Protein AF-A0A2A2M222-F1 (afdb_monomer)

Solvent-accessible surface area (backbone atoms only — not comparable to full-atom values): 6888 Å² total; per-residue (Å²): 108,76,65,62,52,33,61,77,63,64,26,40,27,32,36,41,32,39,72,34,93,83,51,55,38,73,82,48,74,66,53,53,52,48,50,52,54,48,42,54,53,27,59,75,68,68,24,42,71,71,37,43,35,30,34,7,88,94,40,74,31,51,35,39,84,71,68,67,57,89,76,86,79,80,90,63,65,74,63,64,60,58,56,49,70,72,72,60,84,80,72,83,82,71,74,44,72,48,70,35,62,68,84,84,76,82,87,84,73,76,87,129

Secondary structure (DSSP, 8-state):
-HHHHHHHTT-SEEEEEEE-TTS--PPPHHHHHHHHHHHHHHHHTT-EEEEEEEEETTEEEETTTTT----S---S-HHHHHHHHHH-TT--SS-EEEEE------SS----

Organism: NCBI:txid2018661

Sequence (112 aa):
MVIAGALAHDAAALILGHGHPSGDATPSPADLAYTRALARVCAAVEVELLDHLILAGDRITSLRALGMVFNEAASVAPDCVRHFVRHRQRLMTKKLVQILHPCVGQADQLPN

pLDDT: mean 72.21, std 19.33, range [33.12, 93.25]

Foldseek 3Di:
DQVVVLVVVVFQEKEKEDEDQVLDQDDDPVNLVVLVVVCVVCVVVNYYHPWYWYHRPPDIDTCVVVVSHDDPDDLDDPVVVVVVVVPPPDDPDDMDMDGHHRPPDPPPDDDD

Structure (mmCIF, N/CA/C/O backbone):
data_AF-A0A2A2M222-F1
#
_entry.id   AF-A0A2A2M222-F1
#
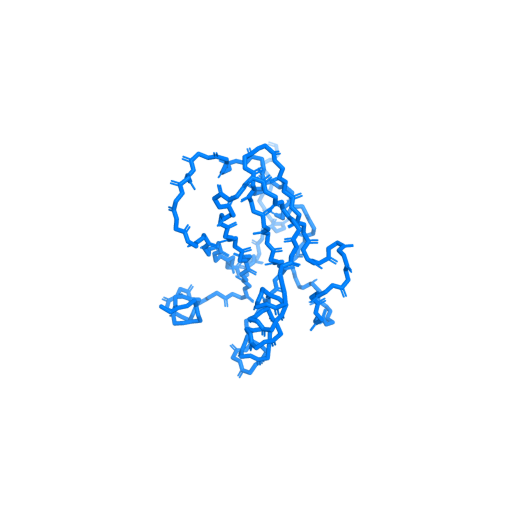loop_
_atom_site.group_PDB
_atom_site.id
_atom_site.type_symbol
_atom_site.label_atom_id
_atom_site.label_alt_id
_atom_site.label_comp_id
_atom_site.label_asym_id
_atom_site.label_entity_id
_atom_site.label_seq_id
_atom_site.pdbx_PDB_ins_code
_atom_site.Cartn_x
_atom_site.Cartn_y
_atom_site.Cartn_z
_atom_site.occupancy
_atom_site.B_iso_or_equiv
_atom_site.auth_seq_id
_atom_site.auth_comp_id
_atom_site.auth_asym_id
_atom_site.auth_atom_id
_atom_site.pdbx_PDB_model_num
ATOM 1 N N . MET A 1 1 ? 6.449 9.179 9.295 1.00 65.06 1 MET A N 1
ATOM 2 C CA . MET A 1 1 ? 6.346 7.707 9.435 1.00 65.06 1 MET A CA 1
ATOM 3 C C . MET A 1 1 ? 4.925 7.297 9.059 1.00 65.06 1 MET A C 1
ATOM 5 O O . MET A 1 1 ? 4.022 7.995 9.491 1.00 65.06 1 MET A O 1
ATOM 9 N N . VAL A 1 2 ? 4.718 6.247 8.248 1.00 83.12 2 VAL A N 1
ATOM 10 C CA . VAL A 1 2 ? 3.388 5.890 7.687 1.00 83.12 2 VAL A CA 1
ATOM 11 C C . VAL A 1 2 ? 2.345 5.642 8.786 1.00 83.12 2 VAL A C 1
ATOM 13 O O . VAL A 1 2 ? 1.304 6.287 8.791 1.00 83.12 2 VAL A O 1
ATOM 16 N N . ILE A 1 3 ? 2.671 4.793 9.764 1.00 85.06 3 ILE A N 1
ATOM 17 C CA . ILE A 1 3 ? 1.758 4.419 10.859 1.00 85.06 3 ILE A CA 1
ATOM 18 C C . ILE A 1 3 ? 1.427 5.595 11.779 1.00 85.06 3 ILE A C 1
ATOM 20 O O . ILE A 1 3 ? 0.273 5.781 12.136 1.00 85.06 3 ILE A O 1
ATOM 24 N N . ALA A 1 4 ? 2.412 6.432 12.118 1.00 84.62 4 ALA A N 1
ATOM 25 C CA . ALA A 1 4 ? 2.161 7.611 12.949 1.00 84.62 4 ALA A CA 1
ATOM 26 C C . ALA A 1 4 ? 1.152 8.569 12.296 1.00 84.62 4 ALA A C 1
ATOM 28 O O . ALA A 1 4 ? 0.339 9.160 12.994 1.00 84.62 4 ALA A O 1
ATOM 29 N N . GLY A 1 5 ? 1.184 8.692 10.962 1.00 83.94 5 GLY A N 1
ATOM 30 C CA . GLY A 1 5 ? 0.176 9.447 10.220 1.00 83.94 5 GLY A CA 1
ATOM 31 C C . GLY A 1 5 ? -1.204 8.800 10.311 1.00 83.94 5 GLY A C 1
ATOM 32 O O . GLY A 1 5 ? -2.167 9.492 10.604 1.00 83.94 5 GLY A O 1
ATOM 33 N N . ALA A 1 6 ? -1.295 7.481 10.120 1.00 81.75 6 ALA A N 1
ATOM 34 C CA . ALA A 1 6 ? -2.558 6.751 10.240 1.00 81.75 6 ALA A CA 1
ATOM 35 C C . ALA A 1 6 ? -3.203 6.942 11.625 1.00 81.75 6 ALA A C 1
ATOM 37 O O . ALA A 1 6 ? -4.361 7.333 11.711 1.00 81.75 6 ALA A O 1
ATOM 38 N N . LEU A 1 7 ? -2.428 6.774 12.699 1.00 82.56 7 LEU A N 1
ATOM 39 C CA . LEU A 1 7 ? -2.914 6.949 14.071 1.00 82.56 7 LEU A CA 1
ATOM 40 C C . LEU A 1 7 ? -3.294 8.399 14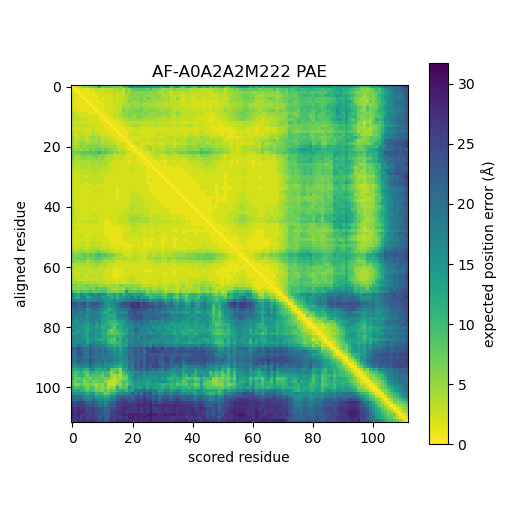.389 1.00 82.56 7 LEU A C 1
ATOM 42 O O . LEU A 1 7 ? -4.317 8.640 15.017 1.00 82.56 7 LEU A O 1
ATOM 46 N N . ALA A 1 8 ? -2.508 9.379 13.929 1.00 81.50 8 ALA A N 1
ATOM 47 C CA . ALA A 1 8 ? -2.810 10.797 14.145 1.00 81.50 8 ALA A CA 1
ATOM 48 C C . ALA A 1 8 ? -4.120 11.253 13.479 1.00 81.50 8 ALA A C 1
ATOM 50 O O . ALA A 1 8 ? -4.654 12.302 13.832 1.00 81.50 8 ALA A O 1
ATOM 51 N N . HIS A 1 9 ? -4.613 10.483 12.511 1.00 79.31 9 HIS A N 1
ATOM 52 C CA . HIS A 1 9 ? -5.860 10.737 11.805 1.00 79.31 9 HIS A CA 1
ATOM 53 C C . HIS A 1 9 ? -6.978 9.763 12.191 1.00 79.31 9 HIS A C 1
ATOM 55 O O . HIS A 1 9 ? -8.012 9.797 11.547 1.00 79.31 9 HIS A O 1
ATOM 61 N N . ASP A 1 10 ? -6.810 8.908 13.206 1.00 79.00 10 ASP A N 1
ATOM 62 C CA . ASP A 1 10 ? -7.826 7.905 13.573 1.00 79.00 10 ASP A CA 1
ATOM 63 C C . ASP A 1 10 ? -8.242 7.024 12.371 1.00 79.00 10 ASP A C 1
ATOM 65 O O . ASP A 1 10 ? -9.413 6.769 12.080 1.00 79.00 10 ASP A O 1
ATOM 69 N N . ALA A 1 11 ? -7.245 6.629 11.575 1.00 77.06 11 ALA A N 1
ATOM 70 C CA . ALA A 1 11 ? -7.444 5.814 10.387 1.00 77.06 11 ALA A CA 1
ATOM 71 C C . ALA A 1 11 ? -7.941 4.416 10.765 1.00 77.06 11 ALA A C 1
ATOM 73 O O . ALA A 1 11 ? -7.259 3.718 11.505 1.00 77.06 11 ALA A O 1
ATOM 74 N N . ALA A 1 12 ? -9.025 3.942 10.151 1.00 79.06 12 ALA A N 1
ATOM 75 C CA . ALA A 1 12 ? -9.347 2.511 10.193 1.00 79.06 12 ALA A CA 1
ATOM 76 C C . ALA A 1 12 ? -8.545 1.724 9.152 1.00 79.06 12 ALA A C 1
ATOM 78 O O . ALA A 1 12 ? -8.292 0.535 9.318 1.00 79.06 12 ALA A O 1
ATOM 79 N N . ALA A 1 13 ? -8.142 2.375 8.057 1.00 82.69 13 ALA A N 1
ATOM 80 C CA . ALA A 1 13 ? -7.432 1.714 6.977 1.00 82.69 13 ALA A CA 1
ATOM 81 C C . ALA A 1 13 ? -6.513 2.669 6.204 1.00 82.69 13 ALA A C 1
ATOM 83 O O . ALA A 1 13 ? -6.668 3.892 6.241 1.00 82.69 13 ALA A O 1
ATOM 84 N N . LEU A 1 14 ? -5.555 2.117 5.458 1.00 83.44 14 LEU A N 1
ATOM 85 C CA . LEU A 1 14 ? -4.691 2.882 4.566 1.00 83.44 14 LEU A CA 1
ATOM 86 C C . LEU A 1 14 ? -4.346 2.140 3.273 1.00 83.44 14 LEU A C 1
ATOM 88 O O . LEU A 1 14 ? -4.223 0.916 3.237 1.00 83.44 14 LEU A O 1
ATOM 92 N N . ILE A 1 15 ? -4.124 2.917 2.214 1.00 85.94 15 ILE A N 1
ATOM 93 C CA . ILE A 1 15 ? -3.477 2.474 0.976 1.00 85.94 15 ILE A CA 1
ATOM 94 C C . ILE A 1 15 ? -2.100 3.126 0.918 1.00 85.94 15 ILE A C 1
ATOM 96 O O . ILE A 1 15 ? -1.971 4.351 1.023 1.00 85.94 15 ILE A O 1
ATOM 100 N N . LEU A 1 16 ? -1.070 2.309 0.733 1.00 87.69 16 LEU A N 1
ATOM 101 C CA . LEU A 1 16 ? 0.286 2.773 0.494 1.00 87.69 16 LEU A CA 1
ATOM 102 C C . LEU A 1 16 ? 0.520 2.897 -1.011 1.00 87.69 16 LEU A C 1
ATOM 104 O O . LEU A 1 16 ? 0.180 2.004 -1.771 1.00 87.69 16 LEU A O 1
ATOM 108 N N . GLY A 1 17 ? 1.146 3.979 -1.447 1.00 88.00 17 GLY A N 1
ATOM 109 C CA . GLY A 1 17 ? 1.640 4.146 -2.803 1.00 88.00 17 GLY A CA 1
ATOM 110 C C . GLY A 1 17 ? 3.072 4.655 -2.790 1.00 88.00 17 GLY A C 1
ATOM 111 O O . GLY A 1 17 ? 3.404 5.564 -2.025 1.00 88.00 17 GLY A O 1
ATOM 112 N N . HIS A 1 18 ? 3.937 4.127 -3.646 1.00 87.06 18 HIS A N 1
ATOM 113 C CA . HIS A 1 18 ? 5.224 4.761 -3.920 1.00 87.06 18 HIS A CA 1
ATOM 114 C C . HIS A 1 18 ? 5.501 4.842 -5.417 1.00 87.06 18 HIS A C 1
ATOM 116 O O . HIS A 1 18 ? 4.899 4.131 -6.214 1.00 87.06 18 HIS A O 1
ATOM 122 N N . GLY A 1 19 ? 6.393 5.754 -5.796 1.00 83.69 19 GLY A N 1
ATOM 123 C CA . GLY A 1 19 ? 6.842 5.891 -7.175 1.00 83.69 19 GLY A CA 1
ATOM 124 C C . GLY A 1 19 ? 8.131 5.112 -7.406 1.00 83.69 19 GLY A C 1
ATOM 125 O O . GLY A 1 19 ? 9.054 5.241 -6.603 1.00 83.69 19 GLY A O 1
ATOM 126 N N . HIS A 1 20 ? 8.207 4.373 -8.509 1.00 86.50 20 HIS A N 1
ATOM 127 C CA . HIS A 1 20 ? 9.435 3.812 -9.062 1.00 86.50 20 HIS A CA 1
ATOM 128 C C . HIS A 1 20 ? 9.974 4.751 -10.153 1.00 86.50 20 HIS A C 1
ATOM 130 O O . HIS A 1 20 ? 9.424 4.787 -11.256 1.00 86.50 20 HIS A O 1
ATOM 136 N N . PRO A 1 21 ? 11.057 5.514 -9.889 1.00 80.62 21 PRO A N 1
ATOM 137 C CA . PRO A 1 21 ? 11.656 6.401 -10.889 1.00 80.62 21 PRO A CA 1
ATOM 138 C C . PRO A 1 21 ? 12.218 5.655 -12.106 1.00 80.62 21 PRO A C 1
ATOM 140 O O . PRO A 1 21 ? 12.447 6.271 -13.140 1.00 80.62 21 PRO A O 1
ATOM 143 N N . SER A 1 22 ? 12.438 4.341 -11.985 1.00 84.06 22 SER A N 1
ATOM 144 C CA . SER A 1 22 ? 12.910 3.464 -13.062 1.00 84.06 22 SER A CA 1
ATOM 145 C C . SER A 1 22 ? 11.904 3.287 -14.202 1.00 84.06 22 SER A C 1
ATOM 147 O O . SER A 1 22 ? 12.295 2.839 -15.274 1.00 84.06 22 SER A O 1
ATOM 149 N N . GLY A 1 23 ? 10.620 3.590 -13.980 1.00 82.94 23 GLY A N 1
ATOM 150 C CA . GLY A 1 23 ? 9.553 3.300 -14.944 1.00 82.94 23 GLY A CA 1
ATOM 151 C C . GLY A 1 23 ? 9.074 1.840 -14.941 1.00 82.94 23 GLY A C 1
ATOM 152 O O . GLY A 1 23 ? 8.129 1.514 -15.654 1.00 82.94 23 GLY A O 1
ATOM 153 N N . ASP A 1 24 ? 9.658 0.977 -14.103 1.00 87.88 24 ASP A N 1
ATOM 154 C CA . ASP A 1 24 ? 9.209 -0.403 -13.898 1.00 87.88 24 ASP A CA 1
ATOM 155 C C . ASP A 1 24 ? 8.334 -0.505 -12.640 1.00 87.88 24 ASP A C 1
ATOM 157 O O . ASP A 1 24 ? 8.781 -0.187 -11.539 1.00 87.88 24 ASP A O 1
ATOM 161 N N . ALA A 1 25 ? 7.090 -0.963 -12.798 1.00 89.00 25 ALA A N 1
ATOM 162 C CA . ALA A 1 25 ? 6.144 -1.155 -11.698 1.00 89.00 25 ALA A CA 1
ATOM 163 C C . ALA A 1 25 ? 6.277 -2.532 -11.013 1.00 89.00 25 ALA A C 1
ATOM 165 O O . ALA A 1 25 ? 5.421 -2.904 -10.209 1.00 89.00 25 ALA A O 1
ATOM 166 N N . THR A 1 26 ? 7.306 -3.318 -11.336 1.00 92.44 26 THR A N 1
ATOM 167 C CA . THR A 1 26 ? 7.565 -4.616 -10.703 1.00 92.44 26 THR A CA 1
ATOM 168 C C . THR A 1 26 ? 8.003 -4.424 -9.245 1.00 92.44 26 THR A C 1
ATOM 170 O O . THR A 1 26 ? 8.928 -3.649 -8.989 1.00 92.44 26 THR A O 1
ATOM 173 N N . PRO A 1 27 ? 7.387 -5.123 -8.272 1.00 92.44 27 PRO A N 1
ATOM 174 C CA . PRO A 1 27 ? 7.798 -5.044 -6.875 1.00 92.44 27 PRO A CA 1
ATOM 175 C C . PRO A 1 27 ? 9.203 -5.591 -6.659 1.00 92.44 27 PRO A C 1
ATOM 177 O O . PRO A 1 27 ? 9.509 -6.729 -7.019 1.00 92.44 27 PRO A O 1
ATOM 180 N N . SER A 1 28 ? 10.045 -4.804 -5.995 1.00 92.62 28 SER A N 1
ATOM 181 C CA . SER A 1 28 ? 11.354 -5.251 -5.537 1.00 92.62 28 SER A CA 1
ATOM 182 C C . SER A 1 28 ? 11.240 -6.086 -4.252 1.00 92.62 28 SER A C 1
ATOM 184 O O . SER A 1 28 ? 10.263 -5.975 -3.500 1.00 92.62 28 SER A O 1
ATOM 186 N N . PRO A 1 29 ? 12.269 -6.883 -3.906 1.00 93.25 29 PRO A N 1
ATOM 187 C CA . PRO A 1 29 ? 12.315 -7.580 -2.621 1.00 93.25 29 PRO A CA 1
ATOM 188 C C . PRO A 1 29 ? 12.191 -6.642 -1.409 1.00 93.25 29 PRO A C 1
ATOM 190 O O . PRO A 1 29 ? 11.609 -7.024 -0.391 1.00 93.25 29 PRO A O 1
ATOM 193 N N . ALA A 1 30 ? 12.701 -5.410 -1.520 1.00 91.94 30 ALA A N 1
ATOM 194 C CA . ALA A 1 30 ? 12.587 -4.397 -0.476 1.00 91.94 30 ALA A CA 1
ATOM 195 C C . ALA A 1 30 ? 11.135 -3.926 -0.300 1.00 91.94 30 ALA A C 1
ATOM 197 O O . ALA A 1 30 ? 10.688 -3.754 0.835 1.00 91.94 30 ALA A O 1
ATOM 198 N N . ASP A 1 31 ? 10.378 -3.801 -1.392 1.00 91.88 31 ASP A N 1
ATOM 199 C CA . ASP A 1 31 ? 8.962 -3.424 -1.348 1.00 91.88 31 ASP A CA 1
ATOM 200 C C . ASP A 1 31 ? 8.140 -4.507 -0.663 1.00 91.88 31 ASP A C 1
ATOM 202 O O . ASP A 1 31 ? 7.321 -4.209 0.206 1.00 91.88 31 ASP A O 1
ATOM 206 N N . LEU A 1 32 ? 8.408 -5.778 -0.974 1.00 92.19 32 LEU A N 1
ATOM 207 C CA . LEU A 1 32 ? 7.748 -6.918 -0.333 1.00 92.19 32 LEU A CA 1
ATOM 208 C C . LEU A 1 32 ? 8.072 -6.997 1.161 1.00 92.19 32 LEU A C 1
ATOM 210 O O . LEU A 1 32 ? 7.170 -7.172 1.983 1.00 92.19 32 LEU A O 1
ATOM 214 N N . ALA A 1 33 ? 9.347 -6.844 1.528 1.00 92.50 33 ALA A N 1
ATOM 215 C CA . ALA A 1 33 ? 9.769 -6.827 2.924 1.00 92.50 33 ALA A CA 1
ATOM 216 C C . ALA A 1 33 ? 9.109 -5.672 3.692 1.00 92.50 33 ALA A C 1
ATOM 218 O O . ALA A 1 33 ? 8.572 -5.880 4.782 1.00 92.50 33 ALA A O 1
ATOM 219 N N . TYR A 1 34 ? 9.077 -4.479 3.092 1.00 92.06 34 TYR A N 1
ATOM 220 C CA . TYR A 1 34 ? 8.432 -3.306 3.670 1.00 92.06 34 TYR A CA 1
ATOM 221 C C . TYR A 1 34 ? 6.924 -3.503 3.834 1.00 92.06 34 TYR A C 1
ATOM 223 O O . TYR A 1 34 ? 6.391 -3.234 4.905 1.00 92.06 34 TYR A O 1
ATOM 231 N N . THR A 1 35 ? 6.247 -4.030 2.812 1.00 91.69 35 THR A N 1
ATOM 232 C CA . THR A 1 35 ? 4.802 -4.317 2.839 1.00 91.69 35 THR A CA 1
ATOM 233 C C . THR A 1 35 ? 4.455 -5.282 3.960 1.00 91.69 35 THR A C 1
ATOM 235 O O . THR A 1 35 ? 3.529 -5.031 4.723 1.00 91.69 35 THR A O 1
ATOM 238 N N . ARG A 1 36 ? 5.228 -6.365 4.111 1.00 91.69 36 ARG A N 1
ATOM 239 C CA . ARG A 1 36 ? 5.023 -7.357 5.175 1.00 91.69 36 ARG A CA 1
ATOM 240 C C . ARG A 1 36 ? 5.255 -6.767 6.561 1.00 91.69 36 ARG A C 1
ATOM 242 O O . ARG A 1 36 ? 4.472 -7.028 7.468 1.00 91.69 36 ARG A O 1
ATOM 249 N N . ALA A 1 37 ? 6.317 -5.981 6.734 1.00 91.69 37 ALA A N 1
ATOM 250 C CA . ALA A 1 37 ? 6.588 -5.306 7.999 1.00 91.69 37 ALA A CA 1
ATOM 251 C C . ALA A 1 37 ? 5.472 -4.310 8.340 1.00 91.69 37 ALA A C 1
ATOM 253 O O . ALA A 1 37 ? 4.975 -4.305 9.463 1.00 91.69 37 ALA A O 1
ATOM 254 N N . LEU A 1 38 ? 5.035 -3.521 7.357 1.00 90.44 38 LEU A N 1
ATOM 255 C CA . LEU A 1 38 ? 3.96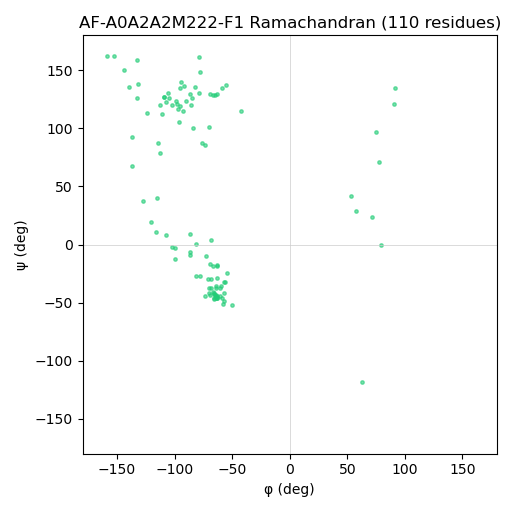0 -2.555 7.528 1.00 90.44 38 LEU A CA 1
ATOM 256 C C . LEU A 1 38 ? 2.641 -3.245 7.879 1.00 90.44 38 LEU A C 1
ATOM 258 O O . LEU A 1 38 ? 2.010 -2.831 8.839 1.00 90.44 38 LEU A O 1
ATOM 262 N N . ALA A 1 39 ? 2.272 -4.320 7.176 1.00 89.69 39 ALA A N 1
ATOM 263 C CA . ALA A 1 39 ? 1.063 -5.094 7.456 1.00 89.69 39 ALA A CA 1
ATOM 264 C C . ALA A 1 39 ? 1.036 -5.619 8.902 1.00 89.69 39 ALA A C 1
ATOM 266 O O . ALA A 1 39 ? 0.013 -5.526 9.571 1.00 89.69 39 ALA A O 1
ATOM 267 N N . ARG A 1 40 ? 2.178 -6.103 9.414 1.00 90.06 40 ARG A N 1
ATOM 268 C CA . ARG A 1 40 ? 2.297 -6.551 10.812 1.00 90.06 40 ARG A CA 1
ATOM 269 C C . ARG A 1 40 ? 2.094 -5.414 11.810 1.00 90.06 40 ARG A C 1
ATOM 271 O O . ARG A 1 40 ? 1.415 -5.610 12.809 1.00 90.06 40 ARG A O 1
ATOM 278 N N . VAL A 1 41 ? 2.680 -4.243 11.555 1.00 91.19 41 VAL A N 1
ATOM 279 C CA . VAL A 1 41 ? 2.514 -3.084 12.447 1.00 91.19 41 VAL A CA 1
ATOM 280 C C . VAL A 1 41 ? 1.083 -2.556 12.387 1.00 91.19 41 VAL A C 1
ATOM 282 O O . VAL A 1 41 ? 0.507 -2.300 13.433 1.00 91.19 41 VAL A O 1
ATOM 285 N N . CYS A 1 42 ? 0.511 -2.446 11.187 1.00 88.88 42 CYS A N 1
ATOM 286 C CA . CYS A 1 42 ? -0.891 -2.113 10.935 1.00 88.88 42 CYS A CA 1
ATOM 287 C C . CYS A 1 42 ? -1.836 -2.995 11.768 1.00 88.88 42 CYS A C 1
ATOM 289 O O . CYS A 1 42 ? -2.625 -2.472 12.549 1.00 88.88 42 CYS A O 1
ATOM 291 N N . ALA A 1 43 ? -1.671 -4.320 11.695 1.00 86.75 43 ALA A N 1
ATOM 292 C CA . ALA A 1 43 ? -2.469 -5.266 12.472 1.00 86.75 43 ALA A CA 1
ATOM 293 C C . ALA A 1 43 ? -2.319 -5.076 13.992 1.00 86.75 43 ALA A C 1
ATOM 295 O O . ALA A 1 43 ? -3.294 -5.196 14.725 1.00 86.75 43 ALA A O 1
ATOM 296 N N . ALA A 1 44 ? -1.116 -4.745 14.472 1.00 90.06 44 ALA A N 1
ATOM 297 C CA . ALA A 1 44 ? -0.862 -4.519 15.895 1.00 90.06 44 ALA A CA 1
ATOM 298 C C . ALA A 1 44 ? -1.522 -3.246 16.452 1.00 90.06 44 ALA A C 1
ATOM 300 O O . ALA A 1 44 ? -1.619 -3.104 17.668 1.00 90.06 44 ALA A O 1
ATOM 301 N N . VAL A 1 45 ? -1.936 -2.318 15.585 1.00 88.88 45 VAL A N 1
ATOM 302 C CA . VAL A 1 45 ? -2.569 -1.047 15.969 1.00 88.88 45 VAL A CA 1
ATOM 303 C C . VAL A 1 45 ? -3.973 -0.891 15.381 1.00 88.88 45 VAL A C 1
ATOM 305 O O . VAL A 1 45 ? -4.462 0.227 15.278 1.00 88.88 45 VAL A O 1
ATOM 308 N N . GLU A 1 46 ? -4.593 -2.003 14.976 1.00 86.94 46 GLU A N 1
ATOM 309 C CA . GLU A 1 46 ? -5.966 -2.062 14.449 1.00 86.94 46 GLU A CA 1
ATOM 310 C C . GLU A 1 46 ? -6.215 -1.170 13.214 1.00 86.94 46 GLU A C 1
ATOM 312 O O . GLU A 1 46 ? -7.335 -0.743 12.950 1.00 86.94 46 GLU A O 1
ATOM 317 N N . VAL A 1 47 ? -5.174 -0.931 12.409 1.00 85.56 47 VAL A N 1
ATOM 318 C CA . VAL A 1 47 ? -5.275 -0.231 11.119 1.00 85.56 47 VAL A CA 1
ATOM 319 C C . VAL A 1 47 ? -5.150 -1.241 9.988 1.00 85.56 47 VAL A C 1
ATOM 321 O O . VAL A 1 47 ? -4.187 -2.001 9.931 1.00 85.56 47 VAL A O 1
ATOM 324 N N . GLU A 1 48 ? -6.060 -1.225 9.019 1.00 85.06 48 GLU A N 1
ATOM 325 C CA . GLU A 1 48 ? -6.010 -2.144 7.883 1.00 85.06 48 GLU A CA 1
ATOM 326 C C . GLU A 1 48 ? -5.100 -1.626 6.747 1.00 85.06 48 GLU A C 1
ATOM 328 O O . GLU A 1 48 ? -5.291 -0.528 6.227 1.00 85.06 48 GLU A O 1
ATOM 333 N N . LEU A 1 49 ? -4.125 -2.424 6.288 1.00 87.19 49 LEU A N 1
ATOM 334 C CA . LEU A 1 49 ? -3.414 -2.150 5.029 1.00 87.19 49 LEU A CA 1
ATOM 335 C C . LEU A 1 49 ? -4.227 -2.705 3.848 1.00 87.19 49 LEU A C 1
ATOM 337 O O . LEU A 1 49 ? -4.177 -3.902 3.551 1.00 87.19 49 LEU A O 1
ATOM 341 N N . LEU A 1 50 ? -4.959 -1.835 3.151 1.00 87.00 50 LEU A N 1
ATOM 342 C CA . LEU A 1 50 ? -5.798 -2.249 2.025 1.00 87.00 50 LEU A CA 1
ATOM 343 C C . LEU A 1 50 ? -4.977 -2.600 0.797 1.00 87.00 50 LEU A C 1
ATOM 345 O O . LEU A 1 50 ? -5.259 -3.597 0.152 1.00 87.00 50 LEU A O 1
ATOM 349 N N . ASP A 1 51 ? -3.972 -1.811 0.442 1.00 88.25 51 ASP A N 1
ATOM 350 C CA . ASP A 1 51 ? -3.138 -2.123 -0.716 1.00 88.25 51 ASP A CA 1
ATOM 351 C C . ASP A 1 51 ? -1.784 -1.423 -0.631 1.00 88.25 51 ASP A C 1
ATOM 353 O O . ASP A 1 51 ? -1.609 -0.446 0.105 1.00 88.25 51 ASP A O 1
ATOM 357 N N . HIS A 1 52 ? -0.841 -1.918 -1.424 1.00 90.12 52 HIS A N 1
ATOM 358 C CA . HIS A 1 52 ? 0.397 -1.236 -1.742 1.00 90.12 52 HIS A CA 1
ATOM 359 C C . HIS A 1 52 ? 0.522 -1.116 -3.264 1.00 90.12 52 HIS A C 1
ATOM 361 O O . HIS A 1 52 ? 0.649 -2.109 -3.977 1.00 90.12 52 HIS A O 1
ATOM 367 N N . LEU A 1 53 ? 0.455 0.119 -3.749 1.00 89.44 53 LEU A N 1
ATOM 368 C CA . LEU A 1 53 ? 0.501 0.490 -5.152 1.00 89.44 53 LEU A CA 1
ATOM 369 C C . LEU A 1 53 ? 1.908 0.943 -5.547 1.00 89.44 53 LEU A C 1
ATOM 371 O O . LEU A 1 53 ? 2.447 1.904 -4.993 1.00 89.44 53 LEU A O 1
ATOM 375 N N . ILE A 1 54 ? 2.473 0.294 -6.556 1.00 90.25 54 ILE A N 1
ATOM 376 C CA . ILE A 1 54 ? 3.723 0.714 -7.186 1.00 90.25 54 ILE A CA 1
ATOM 377 C C . ILE A 1 54 ? 3.380 1.507 -8.436 1.00 90.25 54 ILE A C 1
ATOM 379 O O . ILE A 1 54 ? 2.764 0.978 -9.360 1.00 90.25 54 ILE A O 1
ATOM 383 N N . LEU A 1 55 ? 3.757 2.782 -8.445 1.00 87.31 55 LEU A N 1
ATOM 384 C CA . LEU A 1 55 ? 3.471 3.729 -9.517 1.00 87.31 55 LEU A CA 1
ATOM 385 C C . LEU A 1 55 ? 4.724 3.912 -10.377 1.00 87.31 55 LEU A C 1
ATOM 387 O O . LEU A 1 55 ? 5.748 4.376 -9.876 1.00 87.31 55 LEU A O 1
ATOM 391 N N . ALA A 1 56 ? 4.651 3.598 -11.666 1.00 87.00 56 ALA A N 1
ATOM 392 C CA . ALA A 1 56 ? 5.765 3.770 -12.593 1.00 87.00 56 ALA A CA 1
ATOM 393 C C . ALA A 1 56 ? 5.264 4.365 -13.917 1.00 87.00 56 ALA A C 1
ATOM 395 O O . ALA A 1 56 ? 4.805 3.656 -14.809 1.00 87.00 56 ALA A O 1
ATOM 396 N N . GLY A 1 57 ? 5.304 5.697 -14.024 1.00 82.62 57 GLY A N 1
ATOM 397 C CA . GLY A 1 57 ? 4.721 6.414 -15.160 1.00 82.62 57 GLY A CA 1
ATOM 398 C C . GLY A 1 57 ? 3.205 6.212 -15.243 1.00 82.62 57 GLY A C 1
ATOM 399 O O . GLY A 1 57 ? 2.476 6.594 -14.329 1.00 82.62 57 GLY A O 1
ATOM 400 N N . ASP A 1 58 ? 2.746 5.615 -16.340 1.00 82.75 58 ASP A N 1
ATOM 401 C CA . ASP A 1 58 ? 1.355 5.229 -16.599 1.00 82.75 58 ASP A CA 1
ATOM 402 C C . ASP A 1 58 ? 0.990 3.838 -16.047 1.00 82.75 58 ASP A C 1
ATOM 404 O O . ASP A 1 58 ? -0.179 3.446 -16.063 1.00 82.75 58 ASP A O 1
ATOM 408 N N . ARG A 1 59 ? 1.971 3.092 -15.525 1.00 83.81 59 ARG A N 1
ATOM 409 C CA . ARG A 1 59 ? 1.782 1.746 -14.978 1.00 83.81 59 ARG A CA 1
ATOM 410 C C . ARG A 1 59 ? 1.554 1.788 -13.477 1.00 83.81 59 ARG A C 1
ATOM 412 O O . ARG A 1 59 ? 2.218 2.521 -12.743 1.00 83.81 59 ARG A O 1
ATOM 419 N N . ILE A 1 60 ? 0.630 0.947 -13.023 1.00 88.00 60 ILE A N 1
ATOM 420 C CA . ILE A 1 60 ? 0.320 0.754 -11.609 1.00 88.00 60 ILE A CA 1
ATOM 421 C C . ILE A 1 60 ? 0.270 -0.745 -11.330 1.00 88.00 60 ILE A C 1
ATOM 423 O O . ILE A 1 60 ? -0.500 -1.462 -11.968 1.00 88.00 60 ILE A O 1
ATOM 427 N N . THR A 1 61 ? 1.043 -1.198 -10.347 1.00 90.06 61 THR A N 1
ATOM 428 C CA . THR A 1 61 ? 0.974 -2.570 -9.831 1.00 90.06 61 THR A CA 1
ATOM 429 C C . THR A 1 61 ? 0.375 -2.564 -8.432 1.00 90.06 61 THR A C 1
ATOM 431 O O . THR A 1 61 ? 0.862 -1.854 -7.556 1.00 90.06 61 THR A O 1
ATOM 434 N N . SER A 1 62 ? -0.666 -3.369 -8.215 1.00 87.94 62 SER A N 1
ATOM 435 C CA . SER A 1 62 ? -1.274 -3.605 -6.899 1.00 87.94 62 SER A CA 1
ATOM 436 C C . SER A 1 62 ? -0.680 -4.864 -6.277 1.00 87.94 62 SER A C 1
ATOM 438 O O . SER A 1 62 ? -0.823 -5.959 -6.824 1.00 87.94 62 SER A O 1
ATOM 440 N N . LEU A 1 63 ? -0.030 -4.731 -5.120 1.00 91.56 63 LEU A N 1
ATOM 441 C CA . LEU A 1 63 ? 0.495 -5.890 -4.397 1.00 91.56 63 LEU A CA 1
ATOM 442 C C . LEU A 1 63 ? -0.638 -6.754 -3.837 1.00 91.56 63 LEU A C 1
ATOM 444 O O . LEU A 1 63 ? -0.465 -7.968 -3.754 1.00 91.56 63 LEU A O 1
ATOM 448 N N . ARG A 1 64 ? -1.808 -6.187 -3.502 1.00 89.25 64 ARG A N 1
ATOM 449 C CA . ARG A 1 64 ? -2.975 -7.001 -3.130 1.00 89.25 64 ARG A CA 1
ATOM 450 C C . ARG A 1 64 ? -3.452 -7.855 -4.303 1.00 89.25 64 ARG A C 1
ATOM 452 O O . ARG A 1 64 ? -3.693 -9.042 -4.107 1.00 89.25 64 ARG A O 1
ATOM 459 N N . ALA A 1 65 ? -3.554 -7.291 -5.508 1.00 87.25 65 ALA A N 1
ATOM 460 C CA . ALA A 1 65 ? -3.969 -8.041 -6.698 1.00 87.25 65 ALA A CA 1
ATOM 461 C C . ALA A 1 65 ? -2.985 -9.169 -7.054 1.00 87.25 65 ALA A C 1
ATOM 463 O O . ALA A 1 65 ? -3.393 -10.198 -7.584 1.00 87.25 65 ALA A O 1
ATOM 464 N N . LEU A 1 66 ? -1.704 -8.997 -6.716 1.00 87.75 66 LEU A N 1
ATOM 465 C CA . LEU A 1 66 ? -0.674 -10.030 -6.839 1.00 87.75 66 LEU A CA 1
ATOM 466 C C . LEU A 1 66 ? -0.658 -11.045 -5.678 1.00 87.75 66 LEU A C 1
ATOM 468 O O . LEU A 1 66 ? 0.199 -11.926 -5.660 1.00 87.75 66 LEU A O 1
ATOM 472 N N . GLY A 1 67 ? -1.555 -10.928 -4.692 1.00 86.69 67 GLY A N 1
ATOM 473 C CA . GLY A 1 67 ? -1.601 -11.817 -3.523 1.00 86.69 67 GLY A CA 1
ATOM 474 C C . GLY A 1 67 ? -0.452 -11.607 -2.530 1.00 86.69 67 GLY A C 1
ATOM 475 O O . GLY A 1 67 ? -0.086 -12.523 -1.800 1.00 86.69 67 GLY A O 1
ATOM 476 N N . MET A 1 68 ? 0.155 -10.418 -2.517 1.00 84.25 68 MET A N 1
ATOM 477 C CA . MET A 1 68 ? 1.342 -10.086 -1.714 1.00 84.25 68 MET A CA 1
ATOM 478 C C . MET A 1 68 ? 1.023 -9.259 -0.456 1.00 84.25 68 MET A C 1
ATOM 480 O O . MET A 1 68 ? 1.928 -8.958 0.327 1.00 84.25 68 MET A O 1
ATOM 484 N N . VAL A 1 69 ? -0.249 -8.900 -0.251 1.00 79.44 69 VAL A N 1
ATOM 485 C CA . VAL A 1 69 ? -0.771 -8.272 0.974 1.00 79.44 69 VAL A CA 1
ATOM 486 C C . VAL A 1 69 ? -1.611 -9.310 1.713 1.00 79.44 69 VAL A C 1
ATOM 488 O O . VAL A 1 69 ? -2.562 -9.845 1.153 1.00 79.44 69 VAL A O 1
ATOM 491 N N . PHE A 1 70 ? -1.252 -9.590 2.965 1.00 65.50 70 PHE A N 1
ATOM 492 C CA . PHE A 1 70 ? -1.839 -10.662 3.769 1.00 65.50 70 PHE A CA 1
ATOM 493 C C . PHE A 1 70 ? -2.587 -10.049 4.958 1.00 65.50 70 PHE A C 1
ATOM 495 O O . PHE A 1 70 ? -1.998 -9.846 6.017 1.00 65.50 70 PHE A O 1
ATOM 502 N N . ASN A 1 71 ? -3.859 -9.703 4.767 1.00 63.34 71 ASN A N 1
ATOM 503 C CA . ASN A 1 71 ? -4.797 -9.501 5.869 1.00 63.34 71 ASN A CA 1
ATOM 504 C C . ASN A 1 71 ? -6.157 -10.098 5.488 1.00 63.34 71 ASN A C 1
ATOM 506 O O . ASN A 1 71 ? -6.622 -9.901 4.363 1.00 63.34 71 ASN A O 1
ATOM 510 N N . GLU A 1 72 ? -6.762 -10.826 6.423 1.00 53.84 72 GLU A N 1
ATOM 511 C CA . GLU A 1 72 ? -8.115 -11.367 6.303 1.00 53.84 72 GLU A CA 1
ATOM 512 C C . GLU A 1 72 ? -9.115 -10.262 6.686 1.00 53.84 72 GLU A C 1
ATOM 514 O O . GLU A 1 72 ? -8.919 -9.573 7.681 1.00 53.84 72 GLU A O 1
ATOM 519 N N . ALA A 1 73 ? -10.180 -10.117 5.893 1.00 48.12 73 ALA A N 1
ATOM 520 C CA . ALA A 1 73 ? -11.266 -9.135 6.019 1.00 48.12 73 ALA A CA 1
ATOM 521 C C . ALA A 1 73 ? -10.929 -7.686 5.611 1.00 48.12 73 ALA A C 1
ATOM 523 O O . ALA A 1 73 ? -10.469 -6.880 6.411 1.00 48.12 73 ALA A O 1
ATOM 524 N N . ALA A 1 74 ? -11.280 -7.342 4.363 1.00 52.19 74 ALA A N 1
ATOM 525 C CA . ALA A 1 74 ? -11.507 -5.957 3.966 1.00 52.19 74 ALA A CA 1
ATOM 526 C C . ALA A 1 74 ? -12.791 -5.459 4.635 1.00 52.19 74 ALA A C 1
ATOM 528 O O . ALA A 1 74 ? -13.894 -5.770 4.188 1.00 52.19 74 ALA A O 1
ATOM 529 N N . SER A 1 75 ? -12.640 -4.690 5.710 1.00 49.62 75 SER A N 1
ATOM 530 C CA . SER A 1 75 ? -13.745 -3.954 6.341 1.00 49.62 75 SER A CA 1
ATOM 531 C C . SER A 1 75 ? -14.192 -2.741 5.503 1.00 49.62 75 SER A C 1
ATOM 533 O O . SER A 1 75 ? -15.238 -2.143 5.757 1.00 49.62 75 SER A O 1
ATOM 535 N N . VAL A 1 76 ? -13.419 -2.395 4.464 1.00 52.88 76 VAL A N 1
ATOM 536 C CA . VAL A 1 76 ? -13.670 -1.285 3.537 1.00 52.88 76 VAL A CA 1
ATOM 537 C C . VAL A 1 76 ? -14.186 -1.808 2.195 1.00 52.88 76 VAL A C 1
ATOM 539 O O . VAL A 1 76 ? -13.546 -2.642 1.551 1.00 52.88 76 VAL A O 1
ATOM 542 N N . ALA A 1 77 ? -15.332 -1.286 1.746 1.00 50.06 77 ALA A N 1
ATOM 543 C CA . ALA A 1 77 ? -15.962 -1.680 0.488 1.00 50.06 77 ALA A CA 1
ATOM 544 C C . ALA A 1 77 ? -15.003 -1.524 -0.724 1.00 50.06 77 ALA A C 1
ATOM 546 O O . ALA A 1 77 ? -14.329 -0.492 -0.844 1.00 50.06 77 ALA A O 1
ATOM 547 N N . PRO A 1 78 ? -14.966 -2.492 -1.667 1.00 50.69 78 PRO A N 1
ATOM 548 C CA . PRO A 1 78 ? -14.087 -2.473 -2.847 1.00 50.69 78 PRO A CA 1
ATOM 549 C C . PRO A 1 78 ? -14.192 -1.210 -3.722 1.00 50.69 78 PRO A C 1
ATOM 551 O O . PRO A 1 78 ? -13.242 -0.850 -4.426 1.00 50.69 78 PRO A O 1
ATOM 554 N N . ASP A 1 79 ? -15.332 -0.521 -3.675 1.00 53.44 79 ASP A N 1
ATOM 555 C CA . ASP A 1 79 ? -15.612 0.666 -4.485 1.00 53.44 79 ASP A CA 1
ATOM 556 C C . ASP A 1 79 ? -14.803 1.899 -4.050 1.00 53.44 79 ASP A C 1
ATOM 558 O O . ASP A 1 79 ? -14.387 2.694 -4.900 1.00 53.44 79 ASP A O 1
ATOM 562 N N . CYS A 1 80 ? -14.458 2.011 -2.761 1.00 50.25 80 CYS A N 1
ATOM 563 C CA . CYS A 1 80 ? -13.622 3.099 -2.239 1.00 50.25 80 CYS A CA 1
ATOM 564 C C . CYS A 1 80 ? -12.203 3.068 -2.834 1.00 50.25 80 CYS A C 1
ATOM 566 O O . CYS A 1 80 ? -11.617 4.110 -3.138 1.00 50.25 80 CYS A O 1
ATOM 568 N N . VAL A 1 81 ? -11.666 1.867 -3.072 1.00 53.56 81 VAL A N 1
ATOM 569 C CA . VAL A 1 81 ? -10.329 1.665 -3.653 1.00 53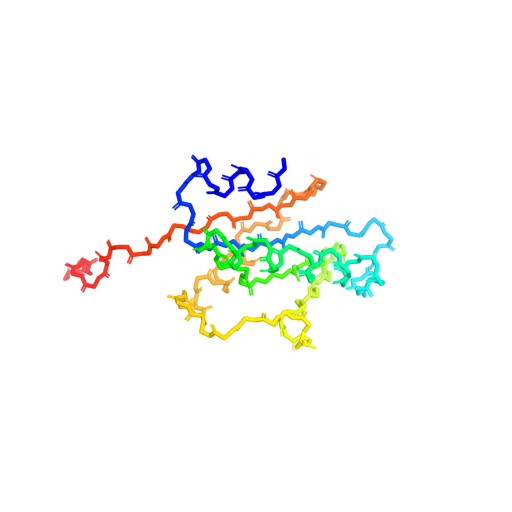.56 81 VAL A CA 1
ATOM 570 C C . VAL A 1 81 ? -10.310 2.072 -5.132 1.00 53.56 81 VAL A C 1
ATOM 572 O O . VAL A 1 81 ? -9.386 2.748 -5.588 1.00 53.56 81 VAL A O 1
ATOM 575 N N . ARG A 1 82 ? -11.356 1.718 -5.894 1.00 53.84 82 ARG A N 1
ATOM 576 C CA . ARG A 1 82 ? -11.453 2.022 -7.335 1.00 53.84 82 ARG A CA 1
ATOM 577 C C . ARG A 1 82 ? -11.665 3.507 -7.619 1.00 53.84 82 ARG A C 1
ATOM 579 O O . ARG A 1 82 ? -11.103 4.023 -8.587 1.00 53.84 82 ARG A O 1
ATOM 586 N N . HIS A 1 83 ? -12.448 4.196 -6.789 1.00 54.62 83 HIS A N 1
ATOM 587 C CA . HIS A 1 83 ? -12.657 5.639 -6.914 1.00 54.62 83 HIS A CA 1
ATOM 588 C C . HIS A 1 83 ? -11.346 6.416 -6.691 1.00 54.62 83 HIS A C 1
ATOM 590 O O . HIS A 1 83 ? -11.044 7.374 -7.405 1.00 54.62 83 HIS A O 1
ATOM 596 N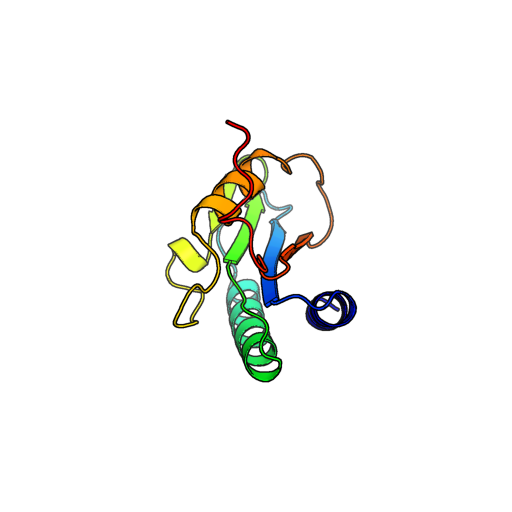 N . PHE A 1 84 ? -10.510 5.947 -5.761 1.00 56.03 84 PHE A N 1
ATOM 597 C CA . PHE A 1 84 ? -9.236 6.574 -5.420 1.00 56.03 84 PHE A CA 1
ATOM 598 C C . PHE A 1 84 ? -8.201 6.530 -6.557 1.00 56.03 84 PHE A C 1
ATOM 600 O O . PHE A 1 84 ? -7.620 7.564 -6.897 1.00 56.03 84 PHE A O 1
ATOM 607 N N . VAL A 1 85 ? -8.011 5.366 -7.193 1.00 55.19 85 VAL A N 1
ATOM 608 C CA . VAL A 1 85 ? -7.051 5.202 -8.307 1.00 55.19 85 VAL A CA 1
ATOM 609 C C . VAL A 1 85 ? -7.356 6.169 -9.460 1.00 55.19 85 VAL A C 1
ATOM 611 O O . VAL A 1 85 ? -6.439 6.664 -10.114 1.00 55.19 85 VAL A O 1
ATOM 614 N N . ARG A 1 86 ? -8.636 6.501 -9.677 1.00 52.47 86 ARG A N 1
ATOM 615 C CA . ARG A 1 86 ? -9.076 7.408 -10.747 1.00 52.47 86 ARG A CA 1
ATOM 616 C C . ARG A 1 86 ? -8.856 8.893 -10.441 1.00 52.47 86 ARG A C 1
ATOM 618 O O . ARG A 1 86 ? -8.688 9.666 -11.379 1.00 52.47 86 ARG A O 1
ATOM 625 N N . HIS A 1 87 ? -8.833 9.310 -9.172 1.00 51.59 87 HIS A N 1
ATOM 626 C CA . HIS A 1 87 ? -8.837 10.739 -8.820 1.00 51.59 87 HIS A CA 1
ATOM 627 C C . HIS A 1 87 ? -7.472 11.348 -8.455 1.00 51.59 87 HIS A C 1
ATOM 629 O O . HIS A 1 87 ? -7.359 12.574 -8.422 1.00 51.59 87 HIS A O 1
ATOM 635 N N . ARG A 1 88 ? -6.412 10.555 -8.222 1.00 52.66 88 ARG A N 1
ATOM 636 C CA . ARG A 1 88 ? -5.115 11.082 -7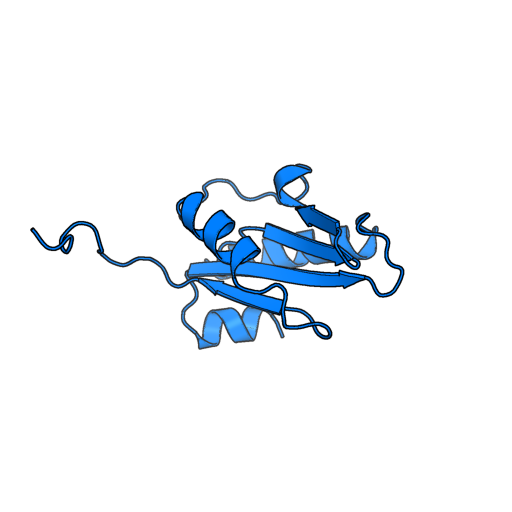.736 1.00 52.66 88 ARG A CA 1
ATOM 637 C C . ARG A 1 88 ? -3.857 10.707 -8.535 1.00 52.66 88 ARG A C 1
ATOM 639 O O . ARG A 1 88 ? -2.767 10.647 -7.978 1.00 52.66 88 ARG A O 1
ATOM 646 N N . GLN A 1 89 ? -3.948 10.643 -9.864 1.00 46.84 89 GLN A N 1
ATOM 647 C CA . GLN A 1 89 ? -2.774 10.554 -10.761 1.00 46.84 89 GLN A CA 1
ATOM 648 C C . GLN A 1 89 ? -1.878 11.825 -10.812 1.00 46.84 89 GLN A C 1
ATOM 650 O O . GLN A 1 89 ? -0.928 11.876 -11.585 1.00 46.84 89 GLN A O 1
ATOM 655 N N . ARG A 1 90 ? -2.145 12.873 -10.011 1.00 40.47 90 ARG A N 1
ATOM 656 C CA . ARG A 1 90 ? -1.499 14.202 -10.141 1.00 40.47 90 ARG A CA 1
ATOM 657 C C . ARG A 1 90 ? -0.340 14.504 -9.181 1.00 40.47 90 ARG A C 1
ATOM 659 O O . ARG A 1 90 ? 0.247 15.575 -9.286 1.00 40.47 90 ARG A O 1
ATOM 666 N N . LEU A 1 91 ? -0.007 13.612 -8.248 1.00 41.94 91 LEU A N 1
ATOM 667 C CA . LEU A 1 91 ? 1.034 13.848 -7.235 1.00 41.94 91 LEU A CA 1
ATOM 668 C C . LEU A 1 91 ? 2.216 12.906 -7.475 1.00 41.94 91 LEU A C 1
ATOM 670 O O . LEU A 1 91 ? 2.361 11.866 -6.842 1.00 41.94 91 LEU A O 1
ATOM 674 N N . MET A 1 92 ? 3.039 13.279 -8.452 1.00 43.59 92 MET A N 1
ATOM 675 C CA . MET A 1 92 ? 4.321 12.643 -8.726 1.00 43.59 92 MET A CA 1
ATOM 676 C C . MET A 1 92 ? 5.353 13.156 -7.714 1.00 43.59 92 MET A C 1
ATOM 678 O O . MET A 1 92 ? 5.525 14.363 -7.551 1.00 43.59 92 MET A O 1
ATOM 682 N N . THR A 1 93 ? 6.066 12.217 -7.088 1.00 34.81 93 THR A N 1
ATOM 683 C CA . THR A 1 93 ? 7.130 12.356 -6.071 1.00 34.81 93 THR A CA 1
ATOM 684 C C . THR A 1 93 ? 6.658 12.344 -4.600 1.00 34.81 93 THR A C 1
ATOM 686 O O . THR A 1 93 ? 5.932 13.220 -4.145 1.00 34.81 93 THR A O 1
ATOM 689 N N . LYS A 1 94 ? 7.184 11.362 -3.841 1.00 38.50 94 LYS A N 1
ATOM 690 C CA . LYS A 1 94 ? 7.000 11.036 -2.401 1.00 38.50 94 LYS A CA 1
ATOM 691 C C . LYS A 1 94 ? 5.874 10.033 -2.093 1.00 38.50 94 LYS A C 1
ATOM 693 O O . LYS A 1 94 ? 4.787 10.110 -2.646 1.00 38.50 94 LYS A O 1
ATOM 698 N N . LYS A 1 95 ? 6.188 9.064 -1.213 1.00 47.88 95 LYS A N 1
ATOM 699 C CA . LYS A 1 95 ? 5.291 8.000 -0.718 1.00 47.88 95 LYS A CA 1
ATOM 700 C C . LYS A 1 95 ? 3.906 8.578 -0.413 1.00 47.88 95 LYS A C 1
ATOM 702 O O . LYS A 1 95 ? 3.779 9.411 0.482 1.00 47.88 95 LYS A O 1
ATOM 707 N N . LEU A 1 96 ? 2.901 8.144 -1.160 1.00 52.97 96 LEU A N 1
ATOM 708 C CA . LEU A 1 96 ? 1.514 8.520 -0.962 1.00 52.97 96 LEU A CA 1
ATOM 709 C C . LEU A 1 96 ? 0.928 7.568 0.078 1.00 52.97 96 LEU A C 1
ATOM 711 O O . LEU A 1 96 ? 0.924 6.359 -0.117 1.00 52.97 96 LEU A O 1
ATOM 715 N N . VAL A 1 97 ? 0.459 8.0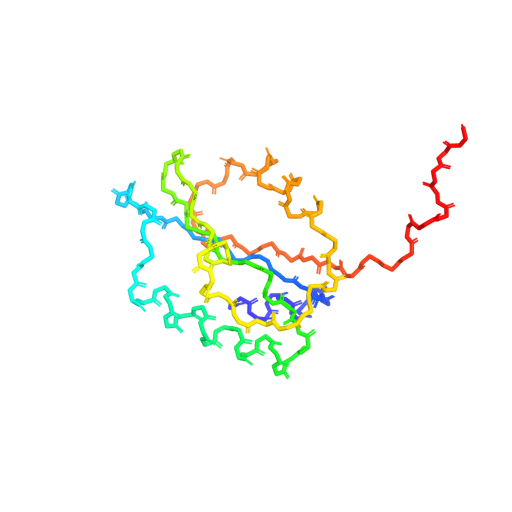98 1.199 1.00 59.62 97 VAL A N 1
ATOM 716 C CA . VAL A 1 97 ? -0.344 7.333 2.155 1.00 59.62 97 VAL A CA 1
ATOM 717 C C . VAL A 1 97 ? -1.735 7.922 2.072 1.00 59.62 97 VAL A C 1
ATOM 719 O O . VAL A 1 97 ? -1.924 9.086 2.424 1.00 59.62 97 VAL A O 1
ATOM 722 N N . GLN A 1 98 ? -2.691 7.155 1.558 1.00 63.66 98 GLN A N 1
ATOM 723 C CA . GLN A 1 98 ? -4.090 7.538 1.653 1.00 63.66 98 GLN A CA 1
ATOM 724 C C . GLN A 1 98 ? -4.658 6.902 2.909 1.00 63.66 98 GLN A C 1
ATOM 726 O O . GLN A 1 98 ? -4.728 5.680 3.009 1.00 63.66 98 GLN A O 1
ATOM 731 N N . ILE A 1 99 ? -5.044 7.751 3.850 1.00 62.38 99 ILE A N 1
ATOM 732 C CA . ILE A 1 99 ? -5.734 7.357 5.069 1.00 62.38 99 ILE A CA 1
ATOM 733 C C . ILE A 1 99 ? -7.228 7.313 4.761 1.00 62.38 99 ILE A C 1
ATOM 735 O O . ILE A 1 99 ? -7.777 8.245 4.165 1.00 62.38 99 ILE A O 1
ATOM 739 N N . LEU A 1 100 ? -7.856 6.199 5.114 1.00 56.25 100 LEU A N 1
ATOM 740 C CA . LEU A 1 100 ? -9.284 5.973 4.993 1.00 56.25 100 LEU A CA 1
ATOM 741 C C . LEU A 1 100 ? -9.851 5.890 6.408 1.00 56.25 100 LEU A C 1
ATOM 743 O O . LEU A 1 100 ? -9.445 5.053 7.217 1.00 56.25 100 LEU A O 1
ATOM 747 N N . HIS A 1 101 ? -10.777 6.792 6.700 1.00 54.72 101 HIS A N 1
ATOM 748 C CA . HIS A 1 101 ? -11.561 6.730 7.923 1.00 54.72 101 HIS A CA 1
ATOM 749 C C . HIS A 1 101 ? -12.656 5.672 7.749 1.00 54.72 101 HIS A C 1
ATOM 751 O O . HIS A 1 101 ? -13.138 5.478 6.624 1.00 54.72 101 HIS A O 1
ATOM 757 N N . PRO A 1 102 ? -13.056 4.986 8.829 1.00 43.94 102 PRO A N 1
ATOM 758 C CA . PRO A 1 102 ? -14.193 4.086 8.766 1.00 43.94 102 PRO A CA 1
ATOM 759 C C . PRO A 1 102 ? -15.424 4.889 8.338 1.00 43.94 102 PRO A C 1
ATOM 761 O O . PRO A 1 102 ? -15.666 5.999 8.815 1.00 43.94 102 PRO A O 1
ATOM 764 N N . CYS A 1 103 ? -16.200 4.342 7.406 1.00 37.41 103 CYS A N 1
ATOM 765 C CA . CYS A 1 103 ? -17.472 4.932 7.019 1.00 37.41 103 CYS A CA 1
ATOM 766 C C . CYS A 1 103 ? -18.469 4.668 8.158 1.00 37.41 103 CYS A C 1
ATOM 768 O O . CYS A 1 103 ? -19.168 3.658 8.164 1.00 37.41 103 CYS A O 1
ATOM 770 N N . VAL A 1 104 ? -18.492 5.534 9.174 1.00 39.75 104 VAL A N 1
ATOM 771 C CA . VAL A 1 104 ? -19.500 5.483 10.239 1.00 39.75 104 VAL A CA 1
ATOM 772 C C . VAL A 1 104 ? -20.807 6.050 9.665 1.00 39.75 104 VAL A C 1
ATOM 774 O O . VAL A 1 104 ? -21.0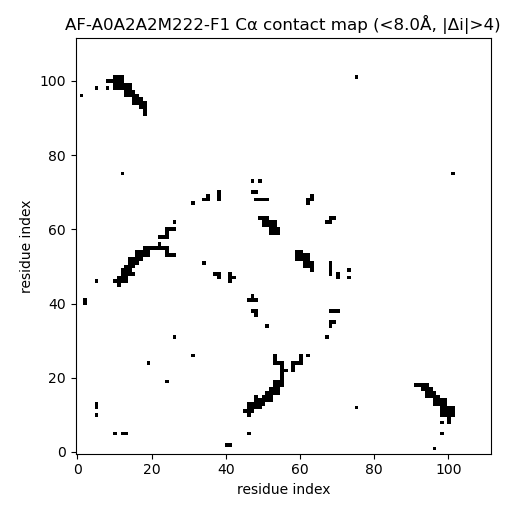57 7.246 9.734 1.00 39.75 104 VAL A O 1
ATOM 777 N N . GLY A 1 105 ? -21.617 5.190 9.036 1.00 40.28 105 GLY A N 1
ATOM 778 C CA . GLY A 1 105 ? -23.042 5.437 8.766 1.00 40.28 105 GLY A CA 1
ATOM 779 C C . GLY A 1 105 ? -23.413 6.374 7.603 1.00 40.28 105 GLY A C 1
ATOM 780 O O . GLY A 1 105 ? -23.998 7.426 7.831 1.00 40.28 105 GLY A O 1
ATOM 781 N N . GLN A 1 106 ? -23.217 5.954 6.347 1.00 42.50 106 GLN A N 1
ATOM 782 C CA . GLN A 1 106 ? -23.865 6.580 5.172 1.00 42.50 106 GLN A CA 1
ATOM 783 C C . GLN A 1 106 ? -24.835 5.632 4.439 1.00 42.50 106 GLN A C 1
ATOM 785 O O . GLN A 1 106 ? -24.913 5.628 3.215 1.00 42.50 106 GLN A O 1
ATOM 790 N N . ALA A 1 107 ? -25.603 4.834 5.186 1.00 39.44 107 ALA A N 1
ATOM 791 C CA . ALA A 1 107 ? -26.753 4.112 4.628 1.00 39.44 107 ALA A CA 1
ATOM 792 C C . ALA A 1 107 ? -28.061 4.939 4.631 1.00 39.44 107 ALA A C 1
ATOM 794 O O . ALA A 1 107 ? -29.017 4.523 3.992 1.00 39.44 107 ALA A O 1
ATOM 795 N N . ASP A 1 108 ? -28.098 6.117 5.274 1.00 41.09 108 ASP A N 1
ATOM 796 C CA . ASP A 1 108 ? -29.349 6.869 5.515 1.00 41.09 108 ASP A CA 1
ATOM 797 C C . ASP A 1 108 ? -29.451 8.248 4.832 1.00 41.09 108 ASP A C 1
ATOM 799 O O . ASP A 1 108 ? -30.372 9.013 5.111 1.00 41.09 108 ASP A O 1
ATOM 803 N N . GLN A 1 109 ? -28.547 8.601 3.912 1.00 42.41 109 GLN A N 1
ATOM 804 C CA . GLN A 1 109 ? -28.633 9.874 3.174 1.00 42.41 109 GLN A CA 1
ATOM 805 C C . GLN A 1 109 ? -28.326 9.694 1.683 1.00 42.41 109 GLN A C 1
ATOM 807 O O . GLN A 1 109 ? -27.333 10.195 1.159 1.00 42.41 109 GLN A O 1
ATOM 812 N N . LEU A 1 110 ? -29.218 8.992 0.986 1.00 33.12 110 LEU A N 1
ATOM 813 C CA . LEU A 1 110 ? -29.464 9.249 -0.432 1.00 33.12 110 LEU A CA 1
ATOM 814 C C . LEU A 1 110 ? -30.582 10.302 -0.511 1.00 33.12 110 LEU A C 1
ATOM 816 O O . LEU A 1 110 ? -31.638 10.081 0.087 1.00 33.12 110 LEU A O 1
AT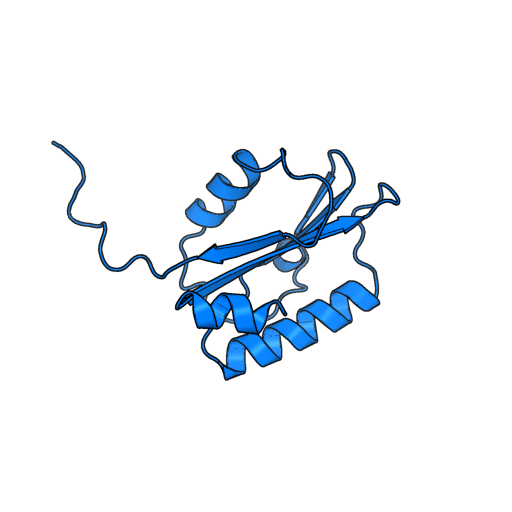OM 820 N N . PRO A 1 111 ? -30.381 11.453 -1.179 1.00 37.88 111 PRO A N 1
ATOM 821 C CA . PRO A 1 111 ? -31.485 12.363 -1.444 1.00 37.88 111 PRO A CA 1
ATOM 822 C C . PRO A 1 111 ? -32.504 11.649 -2.342 1.00 37.88 111 PRO A C 1
ATOM 824 O O . PRO A 1 111 ? -32.126 11.046 -3.348 1.00 37.88 111 PRO A O 1
ATOM 827 N N . ASN A 1 112 ? -33.767 11.692 -1.916 1.00 46.38 112 ASN A N 1
ATOM 828 C CA . ASN A 1 112 ? -34.940 11.312 -2.706 1.00 46.38 112 ASN A CA 1
ATOM 829 C C . ASN A 1 112 ? -35.018 12.138 -3.997 1.00 46.38 112 ASN A C 1
ATOM 831 O O . ASN A 1 112 ? -34.746 13.360 -3.907 1.00 46.38 112 ASN A O 1
#

Radius of gyration: 14.55 Å; Cα contacts (8 Å, |Δi|>4): 146; chains: 1; bounding box: 48×26×33 Å

Nearest PDB structures (foldseek):
  2qlc-assembly5_E  TM=9.482E-01  e=2.553E-05  Chlorobaculum tepidum TLS
  4xra-assembly1_B  TM=4.331E-01  e=3.471E+00  Salmonella enterica subsp. enterica serovar Typhimurium
  2bmx-assembly1_A  TM=5.406E-01  e=7.235E+00  Mycobacterium tuberculosis H37Rv
  1yf0-assembly1_A  TM=4.388E-01  e=6.768E+00  Salmonella enterica subsp. enterica serovar Typhimurium

Mean predicted aligned error: 9.92 Å

InterPro domains:
  IPR001405 Uncharacterised protein family UPF0758 [PTHR30471] (2-68)
  IPR025657 RadC-like JAB domain [PF04002] (2-67)
  IPR037518 MPN domain [PS50249] (1-69)